Protein AF-A0A5E6NEG4-F1 (afdb_monomer_lite)

Foldseek 3Di:
DPQQDLVNQLVQVLVAVVVQCVLLVHDDDSVQLSVQSVVQSDPPDDPLSSQQSSCLSLQFDGKDKDPDDDDQ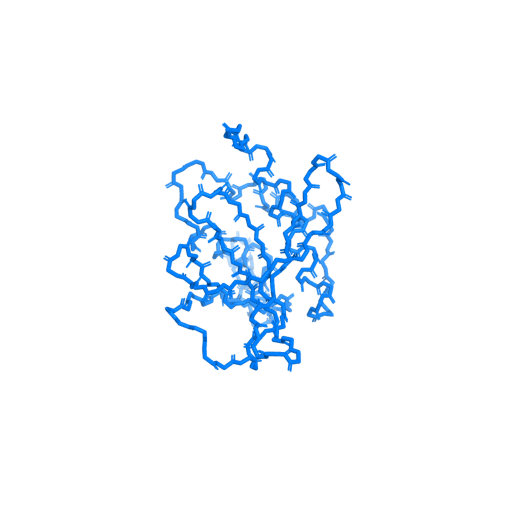VLPFKWKAFQVNRHIWTQHGQDPVRWTWIWGQDPVVRDIDIDTDPDCPRMTIMRGDSHRDPVSVVVVVVVVVVVD

pLDDT: mean 91.32, std 8.71, range [41.97, 98.38]

Structure (mmCIF, N/CA/C/O backbone):
data_AF-A0A5E6NEG4-F1
#
_entry.id   AF-A0A5E6NEG4-F1
#
loop_
_atom_site.group_PDB
_atom_site.id
_atom_site.type_symbol
_atom_site.label_atom_id
_atom_site.label_alt_id
_atom_site.label_comp_id
_atom_site.label_asym_id
_atom_site.label_entity_id
_atom_site.label_seq_id
_atom_site.pdbx_PDB_ins_code
_atom_site.Cartn_x
_atom_site.Cartn_y
_atom_site.Cartn_z
_atom_site.occupancy
_atom_site.B_iso_or_equiv
_atom_site.auth_seq_id
_atom_site.auth_comp_id
_atom_site.auth_asym_id
_atom_site.auth_atom_id
_atom_site.pdbx_PDB_model_num
ATOM 1 N N . MET A 1 1 ? 17.057 16.630 -3.877 1.00 41.97 1 MET A N 1
ATOM 2 C CA . MET A 1 1 ? 15.983 15.827 -3.264 1.00 41.97 1 MET A CA 1
ATOM 3 C C . MET A 1 1 ? 15.348 16.674 -2.184 1.00 41.97 1 MET A C 1
ATOM 5 O O . MET A 1 1 ? 16.057 17.089 -1.275 1.00 41.97 1 MET A O 1
ATOM 9 N N . ILE A 1 2 ? 14.074 17.025 -2.335 1.00 46.25 2 ILE A N 1
ATOM 10 C CA . ILE A 1 2 ? 13.310 17.675 -1.267 1.00 46.25 2 ILE A CA 1
ATOM 11 C C . ILE A 1 2 ? 12.795 16.527 -0.402 1.00 46.25 2 ILE A C 1
ATOM 13 O O . ILE A 1 2 ? 12.154 15.622 -0.928 1.00 46.25 2 ILE A O 1
ATOM 17 N N . ALA A 1 3 ? 13.141 16.504 0.884 1.00 56.38 3 ALA A N 1
ATOM 18 C CA . ALA A 1 3 ? 12.565 15.530 1.802 1.00 56.38 3 ALA A CA 1
ATOM 19 C C . ALA A 1 3 ? 11.043 15.736 1.830 1.00 56.38 3 ALA A C 1
ATOM 21 O O . ALA A 1 3 ? 10.591 16.858 2.060 1.00 56.38 3 ALA A O 1
ATOM 22 N N . ASN A 1 4 ? 10.268 14.680 1.572 1.00 64.50 4 ASN A N 1
ATOM 23 C CA . ASN A 1 4 ? 8.811 14.748 1.668 1.00 64.50 4 ASN A CA 1
ATOM 24 C C . ASN A 1 4 ? 8.424 15.189 3.081 1.00 64.50 4 ASN A C 1
ATOM 26 O O . ASN A 1 4 ? 8.927 14.645 4.068 1.00 64.50 4 ASN A O 1
ATOM 30 N N . THR A 1 5 ? 7.534 16.173 3.193 1.00 79.88 5 THR A N 1
ATOM 31 C CA . THR A 1 5 ? 7.015 16.553 4.506 1.00 79.88 5 THR A CA 1
ATOM 32 C C . THR A 1 5 ? 6.137 15.425 5.052 1.00 79.88 5 THR A C 1
ATOM 34 O O . THR A 1 5 ? 5.580 14.626 4.297 1.00 79.88 5 THR A O 1
ATOM 37 N N . ASN A 1 6 ? 5.954 15.356 6.373 1.00 83.25 6 ASN A N 1
ATOM 38 C CA . ASN A 1 6 ? 5.038 14.376 6.974 1.00 83.25 6 ASN A CA 1
ATOM 39 C C . ASN A 1 6 ? 3.610 14.492 6.390 1.00 83.25 6 ASN A C 1
ATOM 41 O O . ASN A 1 6 ? 2.903 13.499 6.237 1.00 83.25 6 ASN A O 1
ATOM 45 N N . ASN A 1 7 ? 3.202 15.704 6.000 1.00 87.94 7 ASN A N 1
ATOM 46 C CA . ASN A 1 7 ? 1.920 15.936 5.344 1.00 87.94 7 ASN A CA 1
ATOM 47 C C . ASN A 1 7 ? 1.861 15.311 3.937 1.00 87.94 7 ASN A C 1
ATOM 49 O O . ASN A 1 7 ? 0.872 14.663 3.596 1.00 87.94 7 ASN A O 1
ATOM 53 N N . ASP A 1 8 ? 2.938 15.431 3.158 1.00 91.19 8 ASP A N 1
ATOM 54 C CA . ASP A 1 8 ? 3.039 14.819 1.828 1.00 91.19 8 ASP A CA 1
ATOM 55 C C . ASP A 1 8 ? 2.965 13.292 1.915 1.00 91.19 8 ASP A C 1
ATOM 57 O O . ASP A 1 8 ? 2.251 12.657 1.139 1.00 91.19 8 ASP A O 1
ATOM 61 N N . VAL A 1 9 ? 3.635 12.691 2.907 1.00 92.19 9 VAL A N 1
ATOM 62 C CA . VAL A 1 9 ? 3.588 11.238 3.144 1.00 92.19 9 VAL A CA 1
ATOM 63 C C . VAL A 1 9 ? 2.159 10.778 3.428 1.00 92.19 9 VAL A C 1
ATOM 65 O O . VAL A 1 9 ? 1.702 9.807 2.820 1.00 92.19 9 VAL A O 1
ATOM 68 N N . LYS A 1 10 ? 1.429 11.483 4.304 1.00 94.94 10 LYS A N 1
ATOM 69 C CA . LYS A 1 10 ? 0.021 11.174 4.606 1.00 94.94 10 LYS A CA 1
ATOM 70 C C . LYS A 1 10 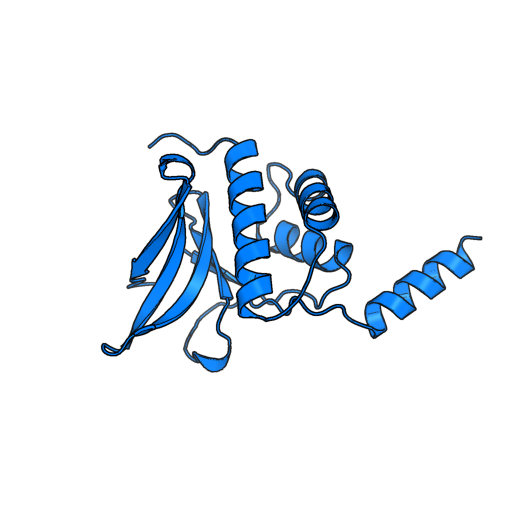? -0.869 11.315 3.370 1.00 94.94 10 LYS A C 1
ATOM 72 O O . LYS A 1 10 ? -1.687 10.435 3.106 1.00 94.94 10 LYS A O 1
ATOM 77 N N . GLN A 1 11 ? -0.686 12.373 2.579 1.00 95.06 11 GLN A N 1
ATOM 78 C CA . GLN A 1 11 ? -1.458 12.591 1.353 1.00 95.06 11 GLN A CA 1
ATOM 79 C C . GLN A 1 11 ? -1.187 11.510 0.296 1.00 95.06 11 GLN A C 1
ATOM 81 O O . GLN A 1 11 ? -2.128 10.988 -0.307 1.00 95.06 11 GLN A O 1
ATOM 86 N N . ILE A 1 12 ? 0.081 11.148 0.080 1.00 96.38 12 ILE A N 1
ATOM 87 C CA . ILE A 1 12 ? 0.466 10.069 -0.838 1.00 96.38 12 ILE A CA 1
ATOM 88 C C . ILE A 1 12 ? -0.127 8.748 -0.353 1.00 96.38 12 ILE A C 1
ATOM 90 O O . ILE A 1 12 ? -0.739 8.036 -1.143 1.00 96.38 12 ILE A O 1
ATOM 94 N N . LEU A 1 13 ? -0.014 8.436 0.941 1.00 96.88 13 LEU A N 1
ATOM 95 C CA . LEU A 1 13 ? -0.570 7.213 1.514 1.00 96.88 13 LEU A CA 1
ATOM 96 C C . LEU A 1 13 ? -2.091 7.135 1.338 1.00 96.88 13 LEU A C 1
ATOM 98 O O . LEU A 1 13 ? -2.603 6.088 0.942 1.00 96.88 13 LEU A O 1
ATOM 102 N N . LEU A 1 14 ? -2.805 8.242 1.564 1.00 96.75 14 LEU A N 1
ATOM 103 C CA . LEU A 1 14 ? -4.247 8.342 1.339 1.00 96.75 14 LEU A CA 1
ATOM 104 C C . LEU A 1 14 ? -4.597 8.018 -0.113 1.00 96.75 14 LEU A C 1
ATOM 106 O O . LEU A 1 14 ? -5.404 7.122 -0.366 1.00 96.75 14 LEU A O 1
ATOM 110 N N . ASN A 1 15 ? -3.947 8.684 -1.069 1.00 96.75 15 ASN A N 1
ATOM 111 C CA . ASN A 1 15 ? -4.175 8.439 -2.492 1.00 96.75 15 ASN A CA 1
ATOM 112 C C . ASN A 1 15 ? 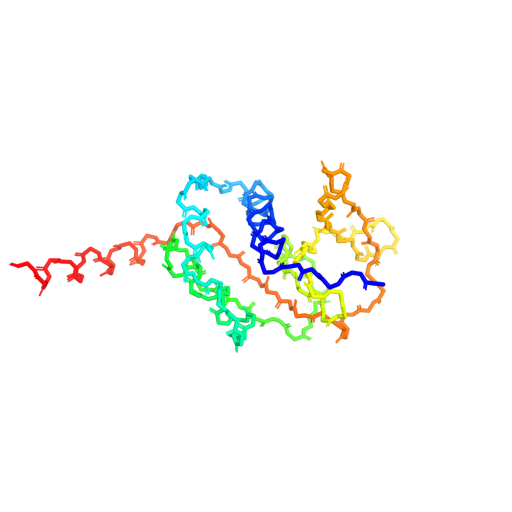-3.845 6.989 -2.879 1.00 96.75 15 ASN A C 1
ATOM 114 O O . ASN A 1 15 ? -4.590 6.369 -3.641 1.00 96.75 15 ASN A O 1
ATOM 118 N N . THR A 1 16 ? -2.785 6.422 -2.307 1.00 97.50 16 THR A N 1
ATOM 119 C CA . THR A 1 16 ? -2.371 5.029 -2.503 1.00 97.50 16 THR A CA 1
ATOM 120 C C . THR A 1 16 ? -3.392 4.034 -1.964 1.00 97.50 16 THR A C 1
ATOM 122 O O . THR A 1 16 ? -3.797 3.138 -2.703 1.00 97.50 16 THR A O 1
ATOM 125 N N . PHE A 1 17 ? -3.907 4.205 -0.745 1.00 97.19 17 PHE A N 1
ATOM 126 C CA . PHE A 1 17 ? -4.969 3.340 -0.217 1.00 97.19 17 PHE A CA 1
ATOM 127 C C . PHE A 1 17 ? -6.268 3.468 -1.019 1.00 97.19 17 PHE A C 1
ATOM 129 O O . PHE A 1 17 ? -6.919 2.459 -1.304 1.00 97.19 17 PHE A O 1
ATOM 136 N N . GLN A 1 18 ? -6.636 4.681 -1.442 1.00 95.62 18 GLN A N 1
ATOM 137 C CA . GLN A 1 18 ? -7.801 4.886 -2.304 1.00 95.62 18 GLN A CA 1
ATOM 138 C C . GLN A 1 18 ? -7.637 4.155 -3.639 1.00 95.62 18 GLN A C 1
ATOM 140 O O . GLN A 1 18 ? -8.525 3.399 -4.041 1.00 95.62 18 GLN A O 1
ATOM 145 N N . ARG A 1 19 ? -6.490 4.318 -4.302 1.00 96.31 19 ARG A N 1
ATOM 146 C CA . ARG A 1 19 ? -6.179 3.650 -5.569 1.00 96.31 19 ARG A CA 1
ATOM 147 C C . ARG A 1 19 ? -6.160 2.130 -5.415 1.00 96.31 19 ARG A C 1
ATOM 149 O O . ARG A 1 19 ? -6.779 1.431 -6.215 1.00 96.31 19 ARG A O 1
ATOM 156 N N . LEU A 1 20 ? -5.545 1.624 -4.349 1.00 96.06 20 LEU A N 1
ATOM 157 C CA . LEU A 1 20 ? -5.511 0.198 -4.042 1.00 96.06 20 LEU A CA 1
ATOM 158 C C . LEU A 1 20 ? -6.921 -0.359 -3.798 1.00 96.06 20 LEU A C 1
ATOM 160 O O . LEU A 1 20 ? -7.266 -1.416 -4.324 1.00 96.06 20 LEU A O 1
ATOM 164 N N . SER A 1 21 ? -7.776 0.374 -3.075 1.00 94.50 21 SER A N 1
ATOM 165 C CA . SER A 1 21 ? -9.167 -0.035 -2.843 1.00 94.50 21 SER A CA 1
ATOM 166 C C . SER A 1 21 ? -9.956 -0.146 -4.150 1.00 94.50 21 SER A C 1
ATOM 168 O O . SER A 1 21 ? -10.661 -1.134 -4.356 1.00 94.50 21 SER A O 1
ATOM 170 N N . GLN A 1 22 ? -9.760 0.795 -5.081 1.00 93.94 22 GLN A N 1
ATOM 171 C CA . GLN A 1 22 ? -10.390 0.777 -6.401 1.00 93.94 22 GLN A CA 1
ATOM 172 C C . GLN A 1 22 ? -9.953 -0.445 -7.215 1.00 93.94 22 GLN A C 1
ATOM 174 O O . GLN A 1 22 ? -10.804 -1.141 -7.771 1.00 93.94 22 GLN A O 1
ATOM 179 N N . MET A 1 23 ? -8.650 -0.748 -7.240 1.00 94.81 23 MET A N 1
ATOM 180 C CA . MET A 1 23 ? -8.118 -1.935 -7.922 1.00 94.81 23 MET A CA 1
ATOM 181 C C . MET A 1 23 ? -8.679 -3.235 -7.329 1.00 94.81 23 MET A C 1
ATOM 183 O O . MET A 1 23 ? -9.044 -4.148 -8.066 1.00 94.81 23 MET A O 1
ATOM 187 N N . GLN A 1 24 ? -8.829 -3.293 -6.003 1.00 93.81 24 GLN A N 1
ATOM 188 C CA . GLN A 1 24 ? -9.422 -4.429 -5.290 1.00 93.81 24 GLN A CA 1
ATOM 189 C C . GLN A 1 24 ? -10.962 -4.415 -5.274 1.00 93.81 24 GLN A C 1
ATOM 191 O O . GLN A 1 24 ? -11.577 -5.251 -4.609 1.00 93.81 24 GLN A O 1
ATOM 196 N N . ARG A 1 25 ? -11.608 -3.464 -5.970 1.00 92.12 25 ARG A N 1
ATOM 197 C CA . ARG A 1 25 ? -13.072 -3.262 -5.992 1.00 92.12 25 ARG A CA 1
ATOM 198 C C . ARG A 1 25 ? -13.698 -3.161 -4.593 1.00 92.12 25 ARG A C 1
ATOM 200 O O . ARG A 1 25 ? -14.845 -3.554 -4.381 1.00 92.12 25 ARG A O 1
ATOM 207 N N . SER A 1 26 ? -12.939 -2.634 -3.642 1.00 89.56 26 SER A N 1
ATOM 208 C CA . SER A 1 26 ? -13.371 -2.357 -2.276 1.00 89.56 26 SER A CA 1
ATOM 209 C C . SER A 1 26 ? -13.735 -0.879 -2.152 1.00 89.56 26 SER A C 1
ATOM 211 O O . SER A 1 26 ? -13.081 -0.022 -2.740 1.00 89.56 26 SER A O 1
ATOM 213 N N . ARG A 1 27 ? -14.809 -0.571 -1.421 1.00 80.12 27 ARG A N 1
ATOM 214 C CA . ARG A 1 27 ? -15.259 0.808 -1.196 1.00 80.12 27 ARG A CA 1
ATOM 215 C C . ARG A 1 27 ? -14.942 1.208 0.237 1.00 80.12 27 ARG A C 1
ATOM 217 O O . ARG A 1 27 ? -15.390 0.529 1.157 1.00 80.12 27 ARG A O 1
ATOM 224 N N . PHE A 1 28 ? -14.228 2.316 0.398 1.00 83.12 28 PHE A N 1
ATOM 225 C CA . PHE A 1 28 ? -14.100 3.014 1.672 1.00 83.12 28 PHE A CA 1
ATOM 226 C C . PHE A 1 28 ? -14.661 4.413 1.554 1.00 83.12 28 PHE A C 1
ATOM 228 O O . PHE A 1 28 ? -14.611 5.024 0.482 1.00 83.12 28 PHE A O 1
ATOM 235 N N . ASP A 1 29 ? -15.144 4.916 2.679 1.00 89.12 29 ASP A N 1
ATOM 236 C CA . ASP A 1 29 ? -15.360 6.336 2.826 1.00 89.12 29 ASP A CA 1
ATOM 237 C C . ASP A 1 29 ? -14.000 7.056 2.870 1.00 89.12 29 ASP A C 1
ATOM 239 O O . ASP A 1 29 ? -13.064 6.638 3.558 1.00 89.12 29 ASP A O 1
ATOM 243 N N . ARG A 1 30 ? -13.861 8.120 2.073 1.00 92.06 30 ARG A N 1
ATOM 244 C CA . ARG A 1 30 ? -12.598 8.861 1.981 1.00 92.06 30 ARG A CA 1
ATOM 245 C C . ARG A 1 30 ? -12.287 9.598 3.284 1.00 92.06 30 ARG A C 1
ATOM 247 O O . ARG A 1 30 ? -11.113 9.697 3.623 1.00 92.06 30 ARG A O 1
ATOM 254 N N . ALA A 1 31 ? -13.297 10.138 3.966 1.00 94.88 31 ALA A N 1
ATOM 255 C CA . ALA A 1 31 ? -13.099 10.866 5.212 1.00 94.88 31 ALA A CA 1
ATOM 256 C C . ALA A 1 31 ? -12.708 9.909 6.348 1.00 94.88 31 ALA A C 1
ATOM 258 O O . ALA A 1 31 ? -11.771 10.219 7.075 1.00 94.88 31 ALA A O 1
ATOM 259 N N . GLU A 1 32 ? -13.322 8.719 6.429 1.00 94.38 32 GLU A N 1
ATOM 260 C CA . GLU A 1 32 ? -12.901 7.640 7.346 1.00 94.38 32 GLU A CA 1
ATOM 261 C C . GLU A 1 32 ? -11.419 7.296 7.133 1.00 94.38 32 GLU A C 1
ATOM 263 O O . GLU A 1 32 ? -10.628 7.330 8.073 1.00 94.38 32 GLU A O 1
ATOM 268 N N . LEU A 1 33 ? -11.016 7.018 5.888 1.00 95.56 33 LEU A N 1
ATOM 269 C CA . LEU A 1 33 ? -9.629 6.671 5.569 1.00 95.56 33 LEU A CA 1
ATOM 270 C C . LEU A 1 33 ? -8.652 7.813 5.877 1.00 95.56 33 LEU A C 1
ATOM 272 O O . LEU A 1 33 ? -7.561 7.562 6.385 1.00 95.56 33 LEU A O 1
ATOM 276 N N . GLN A 1 34 ? -9.028 9.052 5.559 1.00 96.94 34 GLN A N 1
ATOM 277 C CA . GLN A 1 34 ? -8.204 10.220 5.846 1.00 96.94 34 GLN A CA 1
ATOM 278 C C . GLN A 1 34 ? -7.982 10.378 7.354 1.00 96.94 34 GLN A C 1
ATOM 280 O O . GLN A 1 34 ? -6.833 10.500 7.768 1.00 96.94 34 GLN A O 1
ATOM 285 N N . GLN A 1 35 ? -9.044 10.291 8.160 1.00 96.69 35 GLN A N 1
ATOM 286 C CA . GLN A 1 35 ? -8.953 10.381 9.618 1.00 96.69 35 GLN A CA 1
ATOM 287 C C . GLN A 1 35 ? -8.038 9.289 10.188 1.00 96.69 35 GLN A C 1
ATOM 289 O O . GLN A 1 35 ? -7.121 9.579 10.949 1.00 96.69 35 GLN A O 1
ATOM 294 N N . VAL A 1 36 ? -8.216 8.039 9.748 1.00 96.88 36 VAL A N 1
ATOM 295 C CA . VAL A 1 36 ? -7.374 6.914 10.185 1.00 96.88 36 VAL A CA 1
ATOM 296 C C . VAL A 1 36 ? -5.896 7.142 9.844 1.00 96.88 36 VAL A C 1
ATOM 298 O O . VAL A 1 36 ? -5.019 6.873 10.659 1.00 96.88 36 VAL A O 1
ATOM 301 N N . ILE A 1 37 ? -5.590 7.648 8.648 1.00 96.88 37 ILE A N 1
ATOM 302 C CA . ILE A 1 37 ? -4.209 7.962 8.248 1.00 96.88 37 ILE A CA 1
ATOM 303 C C . ILE A 1 37 ? -3.643 9.113 9.085 1.00 96.88 37 ILE A C 1
ATOM 305 O O . ILE A 1 37 ? -2.475 9.075 9.478 1.00 96.88 37 ILE A O 1
ATOM 309 N N . GLU A 1 38 ? -4.448 10.134 9.369 1.00 96.06 38 GLU A N 1
ATOM 310 C CA . GLU A 1 38 ? -4.045 11.252 10.216 1.00 96.06 38 GLU A CA 1
ATOM 311 C C . GLU A 1 38 ? -3.680 10.786 11.632 1.00 96.06 38 GLU A C 1
ATOM 313 O O . GLU A 1 38 ? -2.627 11.203 12.132 1.00 96.06 38 GLU A O 1
ATOM 318 N N . ASP A 1 39 ? -4.471 9.874 12.201 1.00 95.19 39 ASP A N 1
ATOM 319 C CA . ASP A 1 39 ? -4.316 9.345 13.558 1.00 95.19 39 ASP A CA 1
ATOM 320 C C . ASP A 1 39 ? -3.166 8.335 13.697 1.00 95.19 39 ASP A C 1
ATOM 322 O O . ASP A 1 39 ? -2.454 8.343 14.707 1.00 95.19 39 ASP A O 1
ATOM 326 N N . GLU A 1 40 ? -2.951 7.478 12.694 1.00 94.75 40 GLU A N 1
ATOM 327 C CA . GLU A 1 40 ? -2.013 6.350 12.790 1.00 94.75 40 GLU A CA 1
ATOM 328 C C . GLU A 1 40 ? -0.614 6.639 12.234 1.00 94.75 40 GLU A C 1
ATOM 330 O O . GLU A 1 40 ? 0.362 6.009 12.651 1.00 94.75 40 GLU A O 1
ATOM 335 N N . VAL A 1 41 ? -0.465 7.607 11.324 1.00 93.19 41 VAL A N 1
ATOM 336 C CA . VAL A 1 41 ? 0.851 7.963 10.772 1.00 93.19 41 VAL A CA 1
ATOM 337 C C . VAL A 1 41 ? 1.554 8.949 11.702 1.00 93.19 41 VAL A C 1
ATOM 339 O O . VAL A 1 41 ? 1.275 10.155 11.710 1.00 93.19 41 VAL A O 1
ATOM 342 N N . LYS A 1 42 ? 2.493 8.412 12.485 1.00 89.38 42 LYS A N 1
ATOM 343 C CA . LYS A 1 42 ? 3.327 9.143 13.447 1.00 89.38 42 LYS A CA 1
ATOM 344 C C . LYS A 1 42 ? 4.803 8.953 13.118 1.00 89.38 42 LYS A C 1
ATOM 346 O O . LYS A 1 42 ? 5.214 7.894 12.647 1.00 89.38 42 LYS A O 1
ATOM 351 N N . GLU A 1 43 ? 5.594 9.983 13.389 1.00 86.06 43 GLU A N 1
ATOM 352 C CA . GLU A 1 43 ? 7.039 9.947 13.182 1.00 86.06 43 GLU A CA 1
ATOM 353 C C . GLU A 1 43 ? 7.690 8.848 14.039 1.00 86.06 43 GLU A C 1
ATOM 355 O O . GLU A 1 43 ? 7.303 8.626 15.187 1.00 86.06 43 GLU A O 1
ATOM 360 N N . GLY A 1 44 ? 8.656 8.129 13.462 1.00 86.69 44 GLY A N 1
ATOM 361 C CA . GLY A 1 44 ? 9.389 7.057 14.140 1.00 86.69 44 GLY A CA 1
ATOM 362 C C . GLY A 1 44 ? 8.672 5.703 14.216 1.00 86.69 44 GLY A C 1
ATOM 363 O O . GLY A 1 44 ? 9.281 4.734 14.670 1.00 86.69 44 GLY A O 1
ATOM 364 N N . LEU A 1 45 ? 7.419 5.588 13.760 1.00 91.00 45 LEU A N 1
ATOM 365 C CA . LEU A 1 45 ? 6.765 4.285 13.626 1.00 91.00 45 LEU A CA 1
ATOM 366 C C . LEU A 1 45 ? 7.295 3.519 12.411 1.00 91.00 45 LEU A C 1
ATOM 368 O O . LEU A 1 45 ? 7.477 4.080 11.333 1.00 91.00 45 LEU A O 1
ATOM 372 N N . ALA A 1 46 ? 7.483 2.210 12.580 1.00 95.12 46 ALA A N 1
ATOM 373 C CA . ALA A 1 46 ? 7.791 1.315 11.472 1.00 95.12 46 ALA A CA 1
ATOM 374 C C . ALA A 1 46 ? 6.624 1.258 10.472 1.00 95.12 46 ALA A C 1
ATOM 376 O O . ALA A 1 46 ? 5.454 1.239 10.871 1.00 95.12 46 ALA A O 1
ATOM 377 N N . ASN A 1 47 ? 6.942 1.151 9.182 1.00 96.25 47 ASN A N 1
ATOM 378 C CA . ASN A 1 47 ? 5.961 1.112 8.097 1.00 96.25 47 ASN A CA 1
ATOM 379 C C . ASN A 1 47 ? 4.950 -0.029 8.260 1.00 96.25 47 ASN A C 1
ATOM 381 O O . ASN A 1 47 ? 3.746 0.197 8.134 1.00 96.25 47 ASN A O 1
ATOM 385 N N . PHE A 1 48 ? 5.404 -1.229 8.639 1.00 96.94 48 PHE A N 1
ATOM 386 C CA . PHE A 1 48 ? 4.495 -2.340 8.934 1.00 96.94 48 PHE A CA 1
ATOM 387 C C . PHE A 1 48 ? 3.498 -2.007 10.057 1.00 96.94 48 PHE A C 1
ATOM 389 O O . PHE A 1 48 ? 2.315 -2.326 9.938 1.00 96.94 48 PHE A O 1
ATOM 396 N N . SER A 1 49 ? 3.942 -1.328 11.122 1.00 97.06 49 SER A N 1
ATOM 397 C CA . SER A 1 49 ? 3.068 -0.906 12.226 1.00 97.06 49 SER A CA 1
ATOM 398 C C . SER A 1 49 ? 2.028 0.111 11.763 1.00 97.06 49 SER A C 1
ATOM 400 O O . SER A 1 49 ? 0.854 -0.040 12.092 1.00 97.06 49 SER A O 1
ATOM 402 N N . ILE A 1 50 ? 2.428 1.093 10.947 1.00 96.81 50 ILE A N 1
ATOM 403 C CA . ILE A 1 50 ? 1.508 2.070 10.342 1.00 96.81 50 ILE A CA 1
ATOM 404 C C . ILE A 1 50 ? 0.420 1.341 9.544 1.00 96.81 50 ILE A C 1
ATOM 406 O O . ILE A 1 50 ? -0.774 1.533 9.775 1.00 96.81 50 ILE A O 1
ATOM 410 N N . VAL A 1 51 ? 0.821 0.446 8.640 1.00 97.62 51 VAL A N 1
ATOM 411 C CA . VAL A 1 51 ? -0.109 -0.303 7.784 1.00 97.62 51 VAL A CA 1
ATOM 412 C C . VAL A 1 51 ? -1.015 -1.220 8.612 1.00 97.62 51 VAL A C 1
ATOM 414 O O . VAL A 1 51 ? -2.213 -1.322 8.332 1.00 97.62 51 VAL A O 1
ATOM 417 N N . GLN A 1 52 ? -0.478 -1.876 9.646 1.00 97.25 52 GLN A N 1
ATOM 418 C CA . GLN A 1 52 ? -1.252 -2.738 10.537 1.00 97.25 52 GLN A CA 1
ATOM 419 C C . GLN A 1 52 ? -2.317 -1.949 11.300 1.00 97.25 52 GLN A C 1
ATOM 421 O O . GLN A 1 52 ? -3.468 -2.392 11.341 1.00 97.25 52 GLN A O 1
ATOM 426 N N . ASN A 1 53 ? -1.960 -0.793 11.855 1.00 96.94 53 ASN A N 1
ATOM 427 C CA . ASN A 1 53 ? -2.888 0.050 12.594 1.00 96.94 53 ASN A CA 1
ATOM 428 C C . ASN A 1 53 ? -4.002 0.590 11.692 1.00 96.94 53 ASN A C 1
ATOM 430 O O . ASN A 1 53 ? -5.175 0.477 12.043 1.00 96.94 53 ASN A O 1
ATOM 434 N N . ILE A 1 54 ? -3.656 1.071 10.491 1.00 96.81 54 ILE A N 1
ATOM 435 C CA . ILE A 1 54 ? -4.643 1.518 9.498 1.00 96.81 54 ILE A CA 1
ATOM 436 C C . ILE A 1 54 ? -5.620 0.381 9.169 1.00 96.81 54 ILE A C 1
ATOM 438 O O . ILE A 1 54 ? -6.835 0.574 9.191 1.00 96.81 54 ILE A O 1
ATOM 442 N N . CYS A 1 55 ? -5.121 -0.832 8.905 1.00 95.62 55 CYS A N 1
ATOM 443 C CA . CYS A 1 55 ? -5.986 -1.975 8.601 1.00 95.62 55 CYS A CA 1
ATOM 444 C C . CYS A 1 55 ? -6.898 -2.351 9.777 1.00 95.62 55 CYS A C 1
ATOM 446 O O . CYS A 1 55 ? -8.057 -2.717 9.571 1.00 95.62 55 CYS A O 1
ATOM 448 N N . GLN A 1 56 ? -6.386 -2.254 11.005 1.00 94.56 56 GLN A N 1
ATOM 449 C CA . GLN A 1 56 ? -7.161 -2.508 12.211 1.00 94.56 56 GLN A CA 1
ATOM 450 C C . GLN A 1 56 ? -8.277 -1.475 12.389 1.00 94.56 56 GLN A C 1
ATOM 452 O O . GLN A 1 56 ? -9.422 -1.879 12.582 1.00 94.56 56 GLN A O 1
ATOM 457 N N . ALA A 1 57 ? -7.966 -0.183 12.274 1.00 93.94 57 ALA A N 1
ATOM 458 C CA . ALA A 1 57 ? -8.936 0.903 12.393 1.00 93.94 57 ALA A CA 1
ATOM 459 C C . ALA A 1 57 ? -10.013 0.836 11.298 1.00 93.94 57 ALA A C 1
ATOM 461 O O . ALA A 1 57 ? -11.196 1.029 11.564 1.00 93.94 57 ALA A O 1
ATOM 462 N N . LEU A 1 58 ? -9.631 0.444 10.079 1.00 92.81 58 LEU A N 1
ATOM 463 C CA . LEU A 1 58 ? -10.567 0.219 8.976 1.00 92.81 58 LEU A CA 1
ATOM 464 C C . LEU A 1 58 ? -11.335 -1.105 9.077 1.00 92.81 58 LEU A C 1
ATOM 466 O O . LEU A 1 58 ? -12.163 -1.374 8.206 1.00 92.81 58 LEU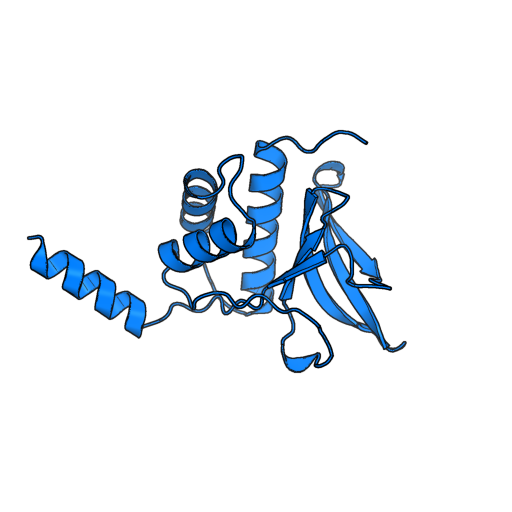 A O 1
ATOM 470 N N . LEU A 1 59 ? -11.102 -1.939 10.095 1.00 92.94 59 LEU A N 1
ATOM 471 C CA . LEU A 1 59 ? -11.740 -3.252 10.262 1.00 92.94 59 LEU A CA 1
ATOM 472 C C . LEU A 1 59 ? -11.571 -4.160 9.032 1.00 92.94 59 LEU A C 1
ATOM 474 O O . LEU A 1 59 ? -12.501 -4.861 8.611 1.00 92.94 59 LEU A O 1
ATOM 478 N N . VAL A 1 60 ? -10.388 -4.124 8.422 1.00 93.25 60 VAL A N 1
ATOM 479 C CA . VAL A 1 60 ? -10.015 -4.991 7.301 1.00 93.25 60 VAL A CA 1
ATOM 480 C C . VAL A 1 60 ? -8.962 -6.006 7.720 1.00 93.25 60 VAL A C 1
ATOM 482 O O . VAL A 1 60 ? -8.409 -5.965 8.816 1.00 93.25 60 VAL A O 1
ATOM 485 N N . HIS A 1 61 ? -8.702 -6.966 6.837 1.00 92.88 61 HIS A N 1
ATOM 486 C CA . HIS A 1 61 ? -7.768 -8.046 7.123 1.00 92.88 61 HIS A CA 1
ATOM 487 C C . HIS A 1 61 ? -6.379 -7.502 7.465 1.00 92.88 61 HIS A C 1
ATOM 489 O O . HIS A 1 61 ? -5.889 -6.576 6.820 1.00 92.88 61 HIS A O 1
ATOM 495 N N . LYS A 1 62 ? -5.731 -8.142 8.445 1.00 93.88 62 LYS A N 1
ATOM 496 C CA . LYS A 1 62 ? -4.361 -7.818 8.843 1.00 93.88 62 LYS A CA 1
ATOM 497 C C . LYS A 1 62 ? -3.420 -7.872 7.623 1.00 93.88 62 LYS A C 1
ATOM 499 O O . LYS A 1 62 ? -3.501 -8.847 6.863 1.00 93.88 62 LYS A O 1
ATOM 504 N N . PRO A 1 63 ? -2.525 -6.882 7.450 1.00 96.31 63 PRO A N 1
ATOM 505 C CA . PRO A 1 63 ? -1.518 -6.928 6.400 1.00 96.31 63 PRO A CA 1
ATOM 506 C C . PRO A 1 63 ? -0.560 -8.101 6.595 1.00 96.31 63 PRO A C 1
ATOM 508 O O . PRO A 1 63 ? -0.341 -8.579 7.712 1.00 96.31 63 PRO A O 1
ATOM 511 N N . LYS A 1 64 ? 0.063 -8.524 5.498 1.00 96.19 64 LYS A N 1
ATOM 512 C CA . LYS A 1 64 ? 1.239 -9.394 5.530 1.00 96.19 64 LYS A CA 1
ATOM 513 C C . LYS A 1 64 ? 2.407 -8.666 4.894 1.00 96.19 64 LYS A C 1
ATOM 515 O O . LYS A 1 64 ? 2.264 -8.175 3.780 1.00 96.19 64 LYS A O 1
ATOM 520 N N . GLU A 1 65 ? 3.533 -8.630 5.584 1.00 96.25 65 GLU A N 1
ATOM 521 C CA . GLU A 1 65 ? 4.804 -8.222 4.995 1.00 96.25 65 GLU A CA 1
ATOM 522 C C . GLU A 1 65 ? 5.370 -9.383 4.172 1.00 96.25 65 GLU A C 1
ATOM 524 O O . GLU A 1 65 ? 5.338 -10.540 4.609 1.00 96.25 65 GLU A O 1
ATOM 529 N N . LEU A 1 66 ? 5.828 -9.086 2.961 1.00 94.81 66 LEU A N 1
ATOM 530 C CA . LEU A 1 66 ? 6.398 -10.054 2.035 1.00 94.81 66 LEU A CA 1
ATOM 531 C C . LEU A 1 66 ? 7.900 -9.809 1.922 1.00 94.81 66 LEU A C 1
ATOM 533 O O . LEU A 1 66 ? 8.330 -8.691 1.663 1.00 94.81 66 LEU A O 1
ATOM 537 N N . LYS A 1 67 ? 8.696 -10.871 2.086 1.00 89.81 67 LYS A N 1
ATOM 538 C CA . LYS A 1 67 ? 10.158 -10.809 1.910 1.00 89.81 67 LYS A CA 1
ATOM 539 C C . LYS A 1 67 ? 10.588 -10.879 0.445 1.00 89.81 67 LYS A C 1
ATOM 541 O O . LYS A 1 67 ? 11.700 -10.491 0.121 1.00 89.81 67 LYS A O 1
ATOM 546 N N . PHE A 1 68 ? 9.739 -11.446 -0.406 1.00 86.25 68 PHE A N 1
ATOM 547 C CA . PHE A 1 68 ? 9.971 -11.628 -1.833 1.00 86.25 68 PHE A CA 1
ATOM 548 C C . PHE A 1 68 ? 8.630 -11.614 -2.572 1.00 86.25 68 PHE A C 1
ATOM 550 O O . PHE A 1 68 ? 7.591 -11.928 -1.984 1.00 86.25 68 PHE A O 1
ATOM 557 N N . VAL A 1 69 ? 8.668 -11.245 -3.853 1.00 87.25 69 VAL A N 1
ATOM 558 C CA . VAL A 1 69 ? 7.523 -11.298 -4.767 1.00 87.25 69 VAL A CA 1
ATOM 559 C C . VAL A 1 69 ? 7.941 -12.096 -5.995 1.00 87.25 69 VAL A C 1
ATOM 561 O O . VAL A 1 69 ? 8.691 -11.615 -6.837 1.00 87.25 69 VAL A O 1
ATOM 564 N N . ASP A 1 70 ? 7.471 -13.332 -6.066 1.00 84.56 70 ASP A N 1
ATOM 565 C CA . ASP A 1 70 ? 7.702 -14.271 -7.166 1.00 84.56 70 ASP A CA 1
ATOM 566 C C . ASP A 1 70 ? 6.390 -14.704 -7.839 1.00 84.56 70 ASP A C 1
ATOM 568 O O . ASP A 1 70 ? 6.377 -15.022 -9.026 1.00 84.56 70 ASP A O 1
ATOM 572 N N . ASP A 1 71 ? 5.275 -14.654 -7.106 1.00 84.44 71 ASP A N 1
ATOM 573 C CA . ASP A 1 71 ? 3.941 -14.965 -7.608 1.00 84.44 71 ASP A CA 1
ATOM 574 C C . ASP A 1 71 ? 3.096 -13.690 -7.855 1.00 84.44 71 ASP A C 1
ATOM 576 O O . ASP A 1 71 ? 2.677 -13.012 -6.907 1.00 84.44 71 ASP A O 1
ATOM 580 N N . PRO A 1 72 ? 2.773 -13.354 -9.119 1.00 87.19 72 PRO A N 1
ATOM 581 C CA . PRO A 1 72 ? 1.922 -12.213 -9.452 1.00 87.19 72 PRO A CA 1
ATOM 582 C C . PRO A 1 72 ? 0.450 -12.379 -9.033 1.00 87.19 72 PRO A C 1
ATOM 584 O O . PRO A 1 72 ? -0.313 -11.416 -9.129 1.00 87.19 72 PRO A O 1
ATOM 587 N N . SER A 1 73 ? 0.022 -13.547 -8.538 1.00 87.88 73 SER A N 1
ATOM 588 C CA . SER A 1 73 ? -1.346 -13.760 -8.038 1.00 87.88 73 SER A CA 1
ATOM 589 C C . SER A 1 73 ? -1.698 -12.893 -6.818 1.00 87.88 73 SER A C 1
ATOM 591 O O . SER A 1 73 ? -2.877 -12.669 -6.532 1.00 87.88 73 SER A O 1
ATOM 593 N N . PHE A 1 74 ? -0.687 -12.367 -6.118 1.00 87.56 74 PHE A N 1
ATOM 594 C CA . PHE A 1 74 ? -0.860 -11.493 -4.957 1.00 87.56 74 PHE A CA 1
ATOM 595 C C . PHE A 1 74 ? -1.109 -10.020 -5.306 1.00 87.56 74 PHE A C 1
ATOM 597 O O . PHE A 1 74 ? -1.410 -9.228 -4.411 1.00 87.56 74 PHE A O 1
ATOM 604 N N . LEU A 1 75 ? -0.993 -9.635 -6.578 1.00 93.94 75 LEU A N 1
ATOM 605 C CA . LEU A 1 75 ? -1.187 -8.253 -7.006 1.00 93.94 75 LEU A CA 1
ATOM 606 C C . LEU A 1 75 ? -2.662 -7.810 -6.890 1.00 93.94 75 LEU A C 1
ATOM 608 O O . LEU A 1 75 ? -3.574 -8.615 -7.098 1.00 93.94 75 LEU A O 1
ATOM 612 N N . PRO A 1 76 ? -2.929 -6.516 -6.625 1.00 96.88 76 PRO A N 1
ATOM 613 C CA . PRO A 1 76 ? -1.963 -5.445 -6.360 1.00 96.88 76 PRO A CA 1
ATOM 614 C C . PRO A 1 76 ? -1.439 -5.449 -4.912 1.00 96.88 76 PRO A C 1
ATOM 616 O O . PRO A 1 76 ? -2.188 -5.720 -3.969 1.00 96.88 76 PRO A O 1
ATOM 619 N N . LEU A 1 77 ? -0.170 -5.068 -4.738 1.00 97.50 77 LEU A N 1
ATOM 620 C CA . LEU A 1 77 ? 0.517 -4.973 -3.442 1.00 97.50 77 LEU A CA 1
ATOM 621 C C . LEU A 1 77 ? 0.830 -3.514 -3.091 1.00 97.50 77 LEU A C 1
ATOM 623 O O . LEU A 1 77 ? 1.117 -2.707 -3.972 1.00 97.50 77 LEU A O 1
ATOM 627 N N . LEU A 1 78 ? 0.803 -3.180 -1.801 1.00 98.25 78 LEU A N 1
ATOM 628 C CA . LEU A 1 78 ? 1.315 -1.902 -1.304 1.00 98.25 78 LEU A CA 1
ATOM 629 C C . LEU A 1 78 ? 2.836 -2.004 -1.184 1.00 98.25 78 LEU A C 1
ATOM 631 O O . LEU A 1 78 ? 3.340 -3.002 -0.674 1.00 98.25 78 LEU A O 1
ATOM 635 N N . ILE A 1 79 ? 3.553 -0.975 -1.619 1.00 97.81 79 ILE A N 1
ATOM 636 C CA . ILE A 1 79 ? 5.012 -0.909 -1.506 1.00 97.81 79 ILE A CA 1
ATOM 637 C C . ILE A 1 79 ? 5.448 0.416 -0.889 1.00 97.81 79 ILE A C 1
ATOM 639 O O . ILE A 1 79 ? 4.789 1.444 -1.068 1.00 97.81 79 ILE A O 1
ATOM 643 N N . PHE A 1 80 ? 6.564 0.387 -0.170 1.00 97.44 80 PHE A N 1
ATOM 644 C CA . PHE A 1 80 ? 7.236 1.569 0.352 1.00 97.44 80 PHE A CA 1
ATOM 645 C C . PHE A 1 80 ? 8.670 1.612 -0.161 1.00 97.44 80 PHE A C 1
ATOM 647 O O . PHE A 1 80 ? 9.405 0.645 0.003 1.00 97.44 80 PHE A O 1
ATOM 654 N N . ASP A 1 81 ? 9.054 2.726 -0.774 1.00 95.62 81 ASP A N 1
ATOM 655 C CA . ASP A 1 81 ? 10.409 2.992 -1.259 1.00 95.62 81 ASP A CA 1
ATOM 656 C C . ASP A 1 81 ? 11.269 3.538 -0.110 1.00 95.62 81 ASP A C 1
ATOM 658 O O . ASP A 1 81 ? 11.004 4.625 0.417 1.00 95.62 81 ASP A O 1
ATOM 662 N N . ASN A 1 82 ? 12.299 2.791 0.296 1.00 93.81 82 ASN A N 1
ATOM 663 C CA . ASN A 1 82 ? 13.175 3.184 1.395 1.00 93.81 82 ASN A CA 1
ATOM 664 C C . ASN A 1 82 ? 14.144 4.314 1.052 1.00 93.81 82 ASN A C 1
ATOM 666 O O . ASN A 1 82 ? 14.647 4.942 1.990 1.00 93.81 82 ASN A O 1
ATOM 670 N N . ILE A 1 83 ? 14.392 4.585 -0.228 1.00 91.94 83 ILE A N 1
ATOM 671 C CA . ILE A 1 83 ? 15.274 5.659 -0.685 1.00 91.94 83 ILE A CA 1
ATOM 672 C C . ILE A 1 83 ? 14.486 6.968 -0.723 1.00 91.94 83 ILE A C 1
ATOM 674 O O . ILE A 1 83 ? 14.837 7.928 -0.039 1.00 91.94 83 ILE A O 1
ATOM 678 N N . GLU A 1 84 ? 13.377 6.988 -1.461 1.00 90.25 84 GLU A N 1
ATOM 679 C CA . GLU A 1 84 ? 12.560 8.193 -1.669 1.00 90.25 84 GLU A CA 1
ATOM 680 C C . GLU A 1 84 ? 11.534 8.432 -0.544 1.00 90.25 84 GLU A C 1
ATOM 682 O O . GLU A 1 84 ? 10.840 9.452 -0.531 1.00 90.25 84 GLU A O 1
ATOM 687 N N . LYS A 1 85 ? 11.414 7.490 0.404 1.00 91.12 85 LYS A N 1
ATOM 688 C CA . LYS A 1 85 ? 10.491 7.535 1.553 1.00 91.12 85 LYS A CA 1
ATOM 689 C C . LYS A 1 85 ? 9.048 7.832 1.138 1.00 91.12 85 LYS A C 1
ATOM 691 O O . LYS A 1 85 ? 8.409 8.754 1.649 1.00 91.12 85 LYS A O 1
ATOM 696 N N . LYS A 1 86 ? 8.529 7.051 0.189 1.00 92.62 86 LYS A N 1
ATOM 697 C CA . LYS A 1 86 ? 7.186 7.233 -0.386 1.00 92.62 86 LYS A CA 1
ATOM 698 C C . LYS A 1 86 ? 6.449 5.909 -0.555 1.00 92.62 86 LYS A C 1
ATOM 700 O O . LYS A 1 86 ? 7.057 4.856 -0.724 1.00 92.62 86 LYS A O 1
ATOM 705 N N . TRP A 1 87 ? 5.122 5.992 -0.560 1.00 97.44 87 TRP A N 1
ATOM 706 C CA . TRP A 1 87 ? 4.232 4.855 -0.787 1.00 97.44 87 TRP A CA 1
ATOM 707 C C . TRP A 1 87 ? 3.843 4.731 -2.260 1.00 97.44 87 TRP A C 1
ATOM 709 O O . TRP A 1 87 ? 3.618 5.736 -2.937 1.00 97.44 87 TRP A O 1
ATOM 719 N N . GLY A 1 88 ? 3.693 3.497 -2.728 1.00 98.12 88 GLY A N 1
ATOM 720 C CA . GLY A 1 88 ? 3.263 3.170 -4.083 1.00 98.12 88 GLY A CA 1
ATOM 721 C C . GLY A 1 88 ? 2.513 1.845 -4.146 1.00 98.12 88 GLY A C 1
ATOM 722 O O . GLY A 1 88 ? 2.234 1.213 -3.125 1.00 98.12 88 GLY A O 1
ATOM 723 N N . ILE A 1 89 ? 2.180 1.420 -5.361 1.00 98.38 89 ILE A N 1
ATOM 724 C CA . ILE A 1 89 ? 1.477 0.160 -5.617 1.00 98.38 89 ILE A CA 1
ATOM 725 C C . ILE A 1 89 ? 2.285 -0.662 -6.605 1.00 98.38 89 ILE A C 1
ATOM 727 O O . ILE A 1 89 ? 2.527 -0.201 -7.714 1.00 98.38 89 ILE A O 1
ATOM 731 N N . LEU A 1 90 ? 2.628 -1.899 -6.261 1.00 97.81 90 LEU A N 1
ATOM 732 C CA . LEU A 1 90 ? 3.045 -2.878 -7.258 1.00 97.81 90 LEU A CA 1
ATOM 733 C C . LEU A 1 90 ? 1.785 -3.451 -7.917 1.00 97.81 90 LEU A C 1
ATOM 735 O O . LEU A 1 90 ? 0.930 -4.033 -7.245 1.00 97.81 90 LEU A O 1
ATOM 739 N N . LYS A 1 91 ? 1.635 -3.230 -9.224 1.00 96.38 91 LYS A N 1
ATOM 740 C CA . LYS A 1 91 ? 0.348 -3.346 -9.925 1.00 96.38 91 LYS A CA 1
ATOM 741 C C . LYS A 1 91 ? 0.248 -4.583 -10.807 1.00 96.38 91 LYS A C 1
ATOM 743 O O . LYS A 1 91 ? -0.769 -5.267 -10.768 1.00 96.38 91 LYS A O 1
ATOM 748 N N . THR A 1 92 ? 1.243 -4.819 -11.656 1.00 95.44 92 THR A N 1
ATOM 749 C CA . THR A 1 92 ? 1.195 -5.870 -12.686 1.00 95.44 92 THR A CA 1
ATOM 750 C C . THR A 1 92 ? 2.599 -6.290 -13.101 1.00 95.44 92 THR A C 1
ATOM 752 O O . THR A 1 92 ? 3.573 -5.603 -12.805 1.00 95.44 92 THR A O 1
ATOM 755 N N . ILE A 1 93 ? 2.680 -7.382 -13.853 1.00 95.31 93 ILE A N 1
ATOM 756 C CA . ILE A 1 93 ? 3.802 -7.679 -14.740 1.00 95.31 93 ILE A CA 1
ATOM 757 C C . ILE A 1 93 ? 3.392 -7.273 -16.164 1.00 95.31 93 ILE A C 1
ATOM 759 O O . ILE A 1 93 ? 2.232 -7.457 -16.545 1.00 95.31 93 ILE A O 1
ATOM 763 N N . ASN A 1 94 ? 4.293 -6.659 -16.933 1.00 93.81 94 ASN A N 1
ATOM 764 C CA . ASN A 1 94 ? 4.036 -6.305 -18.333 1.00 93.81 94 ASN A CA 1
ATOM 765 C C . ASN A 1 94 ? 4.347 -7.470 -19.300 1.00 93.81 94 ASN A C 1
ATOM 767 O O . ASN A 1 94 ? 4.798 -8.541 -18.905 1.00 93.81 94 ASN A O 1
ATOM 771 N N . SER A 1 95 ? 4.145 -7.256 -20.602 1.00 94.38 95 SER A N 1
ATOM 772 C CA . SER A 1 95 ? 4.413 -8.258 -21.650 1.00 94.38 95 SER A CA 1
ATOM 773 C C . SER A 1 95 ? 5.891 -8.635 -21.827 1.00 94.38 95 SER A C 1
ATOM 775 O O . SER A 1 95 ? 6.188 -9.566 -22.569 1.00 94.38 95 SER A O 1
ATOM 777 N N . LYS A 1 96 ? 6.810 -7.921 -21.170 1.00 94.94 96 LYS A N 1
ATOM 778 C CA . LYS A 1 96 ? 8.252 -8.195 -21.138 1.00 94.94 96 LYS A CA 1
ATOM 779 C C . LYS A 1 96 ? 8.698 -8.822 -19.813 1.00 94.94 96 LYS A C 1
ATOM 781 O O . LYS A 1 96 ? 9.881 -8.774 -19.502 1.00 94.94 96 LYS A O 1
ATOM 786 N N . GLU A 1 97 ? 7.758 -9.340 -19.023 1.00 92.81 97 GLU A N 1
ATOM 787 C CA . GLU A 1 97 ? 8.017 -9.932 -17.704 1.00 92.81 97 GLU A CA 1
ATOM 788 C C . GLU A 1 97 ? 8.609 -8.949 -16.678 1.00 92.81 97 GLU A C 1
ATOM 790 O O . GLU A 1 97 ? 9.246 -9.344 -15.707 1.00 92.81 97 GLU A O 1
ATOM 795 N N . GLN A 1 98 ? 8.366 -7.647 -16.859 1.00 94.56 98 GLN A N 1
ATOM 796 C CA . GLN A 1 98 ? 8.846 -6.618 -15.940 1.00 94.56 98 GLN A CA 1
ATOM 797 C C . GLN A 1 98 ? 7.760 -6.212 -14.950 1.00 94.56 98 GLN A C 1
ATOM 799 O O . GLN A 1 98 ? 6.606 -5.984 -15.330 1.00 94.56 98 GLN A O 1
ATOM 804 N N . TRP A 1 99 ? 8.154 -6.052 -13.691 1.00 95.94 99 TRP A N 1
ATOM 805 C CA . TRP A 1 99 ? 7.297 -5.562 -12.622 1.00 95.94 99 TRP A CA 1
ATOM 806 C C . TRP A 1 99 ? 6.983 -4.079 -12.808 1.00 95.94 99 TRP A C 1
ATOM 808 O O . TRP A 1 99 ? 7.882 -3.252 -12.936 1.00 95.94 99 TRP A O 1
ATOM 818 N N . ILE A 1 100 ? 5.696 -3.739 -12.810 1.00 97.12 100 ILE A N 1
ATOM 819 C CA . ILE A 1 100 ? 5.206 -2.370 -12.969 1.00 97.12 100 ILE A CA 1
ATOM 820 C C . ILE A 1 100 ? 4.589 -1.893 -11.665 1.00 97.12 100 ILE A C 1
ATOM 822 O O . ILE A 1 100 ? 3.690 -2.530 -11.104 1.00 97.12 100 ILE A O 1
ATOM 826 N N . SER A 1 101 ? 5.038 -0.723 -11.231 1.00 97.56 101 SER A N 1
ATOM 827 C CA . SER A 1 101 ? 4.535 -0.007 -10.068 1.00 97.56 101 SER A CA 1
ATOM 828 C C . SER A 1 101 ? 3.872 1.314 -10.455 1.00 97.56 101 SER A C 1
ATOM 830 O O . SER A 1 101 ? 4.206 1.905 -11.478 1.00 97.56 101 SER A O 1
ATOM 832 N N . GLU A 1 102 ? 2.924 1.771 -9.640 1.00 97.81 102 GLU A N 1
ATOM 833 C CA . GLU A 1 102 ? 2.266 3.074 -9.736 1.00 97.81 102 GLU A CA 1
ATOM 834 C C . GLU A 1 102 ? 2.626 3.934 -8.513 1.00 97.81 102 GLU A C 1
ATOM 836 O O . GLU A 1 102 ? 2.481 3.496 -7.368 1.00 97.81 102 GLU A O 1
ATOM 841 N N . TRP A 1 103 ? 3.037 5.181 -8.756 1.00 97.75 103 TRP A N 1
ATOM 842 C CA . TRP A 1 103 ? 3.406 6.157 -7.725 1.00 97.75 103 TRP A CA 1
ATOM 843 C C . TRP A 1 103 ? 2.657 7.468 -7.933 1.00 97.75 103 TRP A C 1
A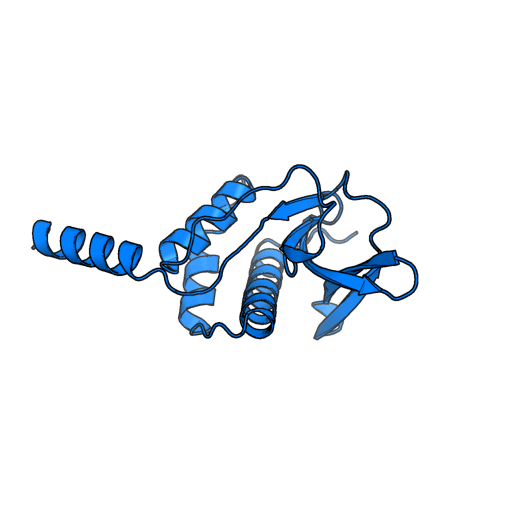TOM 845 O O . TRP A 1 103 ? 2.609 7.987 -9.049 1.00 97.75 103 TRP A O 1
ATOM 855 N N . PHE A 1 104 ? 2.092 8.033 -6.869 1.00 97.31 104 PHE A N 1
ATOM 856 C CA . PHE A 1 104 ? 1.404 9.316 -6.967 1.00 97.31 104 PHE A CA 1
ATOM 857 C C . PHE A 1 104 ? 2.403 10.479 -6.903 1.00 97.31 104 PHE A C 1
ATOM 859 O O . PHE A 1 104 ? 3.145 10.620 -5.934 1.00 97.31 104 PHE A O 1
ATOM 866 N N . SER A 1 105 ? 2.401 11.334 -7.925 1.00 94.31 105 SER A N 1
ATOM 867 C CA . SER A 1 105 ? 3.166 12.580 -7.955 1.00 94.31 105 SER A CA 1
ATOM 868 C C . SER A 1 105 ? 2.281 13.730 -7.485 1.00 94.31 105 SER A C 1
ATOM 870 O O . SER A 1 105 ? 1.331 14.092 -8.179 1.00 94.31 105 SER A O 1
ATOM 872 N N . ILE A 1 106 ? 2.614 14.327 -6.334 1.00 91.38 106 ILE A N 1
ATOM 873 C CA . ILE A 1 106 ? 1.928 15.528 -5.825 1.00 91.38 106 ILE A CA 1
ATOM 874 C C . ILE A 1 106 ? 2.107 16.691 -6.807 1.00 91.38 106 ILE A C 1
ATOM 876 O O . ILE A 1 106 ? 1.127 17.321 -7.191 1.00 91.38 106 ILE A O 1
ATOM 880 N N . GLU A 1 107 ? 3.338 16.925 -7.275 1.00 90.88 107 GLU A N 1
ATOM 881 C CA . GLU A 1 107 ? 3.674 18.025 -8.193 1.00 90.88 107 GLU A CA 1
ATOM 882 C C . GLU A 1 107 ? 2.839 18.004 -9.477 1.00 90.88 107 GLU A C 1
ATOM 884 O O . GLU A 1 107 ? 2.382 19.040 -9.955 1.00 90.88 107 GLU A O 1
ATOM 889 N N . ARG A 1 108 ? 2.640 16.810 -10.044 1.00 92.62 108 ARG A N 1
ATOM 890 C CA . ARG A 1 108 ? 1.895 16.618 -11.295 1.00 92.62 108 ARG A CA 1
ATOM 891 C C . ARG A 1 108 ? 0.430 16.258 -11.066 1.00 92.62 108 ARG A C 1
ATOM 893 O O . ARG A 1 108 ? -0.305 16.117 -12.040 1.00 92.62 108 ARG A O 1
ATOM 900 N N . ASN A 1 109 ? 0.028 16.065 -9.809 1.00 93.19 109 ASN A N 1
ATOM 901 C CA . ASN A 1 109 ? -1.278 15.556 -9.398 1.00 93.19 109 ASN A CA 1
ATOM 902 C C . ASN A 1 109 ? -1.734 14.342 -10.237 1.00 93.19 109 ASN A C 1
ATOM 904 O O . ASN A 1 109 ? -2.863 14.286 -10.727 1.00 93.19 109 ASN A O 1
ATOM 908 N N . THR A 1 110 ? -0.825 13.392 -10.476 1.00 96.25 110 THR A N 1
ATOM 909 C CA . THR A 1 110 ? -1.065 12.246 -11.366 1.00 96.25 110 THR A CA 1
ATOM 910 C C . THR A 1 110 ? -0.292 11.008 -10.927 1.00 96.25 110 THR A C 1
ATOM 912 O O . THR A 1 110 ? 0.662 11.093 -10.154 1.00 96.25 110 THR A O 1
ATOM 915 N N . TRP A 1 111 ? -0.696 9.852 -11.447 1.00 97.44 111 TRP A N 1
ATOM 916 C CA . TRP A 1 111 ? -0.001 8.584 -11.252 1.00 97.44 111 TRP A CA 1
ATOM 917 C C . TRP A 1 111 ? 1.089 8.402 -12.305 1.00 97.44 111 TRP A C 1
ATOM 919 O O . TRP A 1 111 ? 0.862 8.625 -13.494 1.00 97.44 111 TRP A O 1
ATOM 929 N N . LEU A 1 112 ? 2.267 7.982 -11.858 1.00 97.06 112 LEU A N 1
ATOM 930 C CA . LEU A 1 112 ? 3.403 7.642 -12.702 1.00 97.06 112 LEU A CA 1
ATOM 931 C C . LEU A 1 112 ? 3.633 6.135 -12.640 1.00 97.06 112 LEU A C 1
ATOM 933 O O . LEU A 1 112 ? 3.736 5.572 -11.549 1.00 97.06 112 LEU A O 1
ATOM 937 N N . GLU A 1 113 ? 3.719 5.499 -13.805 1.00 96.88 113 GLU A N 1
ATOM 938 C CA . GLU A 1 113 ? 4.115 4.097 -13.910 1.00 96.88 113 GLU A CA 1
ATOM 939 C C . GLU A 1 113 ? 5.639 3.985 -13.989 1.00 96.88 113 GLU A C 1
ATOM 941 O O . GLU A 1 113 ? 6.289 4.709 -14.746 1.00 96.88 113 GLU A O 1
ATOM 946 N N . VAL A 1 114 ? 6.204 3.079 -13.194 1.00 96.56 114 VAL A N 1
ATOM 947 C CA . VAL A 1 114 ? 7.649 2.856 -13.087 1.00 96.56 114 VAL A CA 1
ATOM 948 C C . VAL A 1 114 ? 7.927 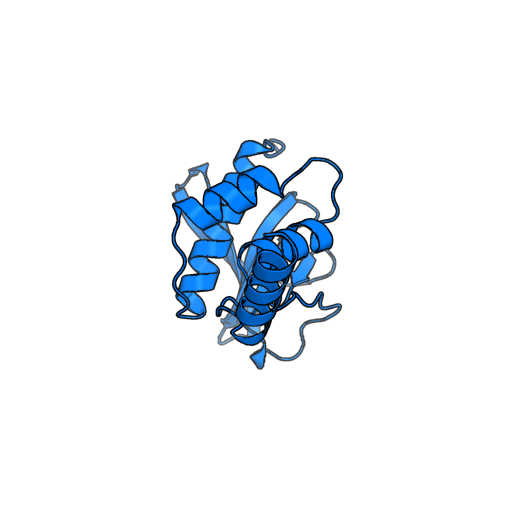1.357 -13.102 1.00 96.56 114 VAL A C 1
ATOM 950 O O . VAL A 1 114 ? 7.241 0.579 -12.433 1.00 96.56 114 VAL A O 1
ATOM 953 N N . VAL A 1 115 ? 8.938 0.951 -13.868 1.00 96.62 115 VAL A N 1
ATOM 954 C CA . VAL A 1 115 ? 9.450 -0.423 -13.856 1.00 96.62 115 VAL A CA 1
ATOM 955 C C . VAL A 1 115 ? 10.300 -0.620 -12.603 1.00 96.62 115 VAL A C 1
ATOM 957 O O . VAL A 1 115 ? 11.194 0.180 -12.344 1.00 96.62 115 VAL A O 1
ATOM 960 N N . ILE A 1 116 ? 10.026 -1.680 -11.844 1.00 94.00 116 ILE A N 1
ATOM 961 C CA . ILE A 1 116 ? 10.878 -2.117 -10.736 1.00 94.00 116 ILE A CA 1
ATOM 962 C C . ILE A 1 116 ? 11.789 -3.223 -11.256 1.00 94.00 116 ILE A C 1
ATOM 964 O O . ILE A 1 116 ? 11.319 -4.285 -11.664 1.00 94.00 116 ILE A O 1
ATOM 968 N N . GLU A 1 117 ? 13.090 -2.952 -11.262 1.00 88.81 117 GLU A N 1
ATOM 969 C CA . GLU A 1 117 ? 14.110 -3.928 -11.660 1.00 88.81 117 GLU A CA 1
ATOM 970 C C . GLU A 1 117 ? 14.520 -4.830 -10.488 1.00 88.81 117 GLU A C 1
ATOM 972 O O . GLU A 1 117 ? 14.805 -6.007 -10.689 1.00 88.81 117 GLU A O 1
ATOM 977 N N . ASP A 1 118 ? 14.500 -4.287 -9.268 1.00 89.94 118 ASP A N 1
ATOM 978 C CA . ASP A 1 118 ? 14.889 -4.965 -8.035 1.00 89.94 118 ASP A CA 1
ATOM 979 C C . ASP A 1 118 ? 14.039 -4.473 -6.853 1.00 89.94 118 ASP A C 1
ATOM 981 O O . ASP A 1 118 ? 13.627 -3.314 -6.800 1.00 89.94 118 ASP A O 1
ATOM 985 N N . PHE A 1 119 ? 13.780 -5.366 -5.902 1.00 92.81 119 PHE A N 1
ATOM 986 C CA . PHE A 1 119 ? 12.956 -5.126 -4.723 1.00 92.81 119 PHE A CA 1
ATOM 987 C C . PHE A 1 119 ? 13.759 -4.810 -3.451 1.00 92.81 119 PHE A C 1
ATOM 989 O O . PHE A 1 119 ? 13.144 -4.524 -2.428 1.00 92.81 119 PHE A O 1
ATOM 996 N N . ASN A 1 120 ? 15.097 -4.832 -3.486 1.00 92.56 120 ASN A N 1
ATOM 997 C CA . ASN A 1 120 ? 15.943 -4.667 -2.292 1.00 92.56 120 ASN A CA 1
ATOM 998 C C . ASN A 1 120 ? 15.691 -3.373 -1.495 1.00 92.56 120 ASN A C 1
ATOM 1000 O O . ASN A 1 120 ? 15.808 -3.378 -0.270 1.00 92.56 120 ASN A O 1
ATOM 1004 N N . ASP A 1 121 ? 15.302 -2.288 -2.165 1.00 93.81 121 ASP A N 1
ATOM 1005 C CA . ASP A 1 121 ? 15.016 -0.999 -1.527 1.00 93.81 121 ASP A CA 1
ATOM 1006 C C . ASP A 1 121 ? 13.544 -0.828 -1.122 1.00 93.81 121 ASP A C 1
ATOM 1008 O O . ASP A 1 121 ? 13.142 0.252 -0.684 1.00 93.81 121 ASP A O 1
ATOM 1012 N N . TYR A 1 122 ? 12.724 -1.875 -1.232 1.00 96.19 122 TYR A N 1
ATOM 1013 C CA . TYR A 1 122 ? 11.287 -1.783 -1.006 1.00 96.19 122 TYR A CA 1
ATOM 1014 C C . TYR A 1 122 ? 10.820 -2.654 0.157 1.00 96.19 122 TYR A C 1
ATOM 1016 O O . TYR A 1 122 ? 11.130 -3.839 0.243 1.00 96.19 122 TYR A O 1
ATOM 1024 N N . GLU A 1 123 ? 9.983 -2.082 1.021 1.00 97.44 123 GLU A N 1
ATOM 1025 C CA . GLU A 1 123 ? 9.115 -2.884 1.885 1.00 97.44 123 GLU A CA 1
ATOM 1026 C C . GLU A 1 123 ? 7.820 -3.197 1.135 1.00 97.44 123 GLU A C 1
ATOM 1028 O O . GLU A 1 123 ? 7.242 -2.322 0.482 1.00 97.44 123 GLU A O 1
ATOM 1033 N N . ILE A 1 124 ? 7.353 -4.443 1.219 1.00 97.56 124 ILE A N 1
ATOM 1034 C CA . ILE A 1 124 ? 6.238 -4.936 0.406 1.00 97.56 124 ILE A CA 1
ATOM 1035 C C . ILE A 1 124 ? 5.160 -5.524 1.308 1.00 97.56 124 ILE A C 1
ATOM 1037 O O . ILE A 1 124 ? 5.417 -6.397 2.137 1.00 97.56 124 ILE A O 1
ATOM 1041 N N . PHE A 1 125 ? 3.919 -5.084 1.104 1.00 97.75 125 PHE A N 1
ATOM 1042 C CA . PHE A 1 125 ? 2.779 -5.466 1.923 1.00 97.75 125 PHE A CA 1
ATOM 1043 C C . PHE A 1 125 ? 1.616 -5.986 1.075 1.00 97.75 125 PHE A C 1
ATOM 1045 O O . PHE A 1 125 ? 1.081 -5.306 0.197 1.00 97.75 125 PHE A O 1
ATOM 1052 N N . SER A 1 126 ? 1.151 -7.188 1.405 1.00 95.88 126 SER A N 1
ATOM 1053 C CA . SER A 1 126 ? -0.112 -7.733 0.914 1.00 95.88 126 SER A CA 1
ATOM 1054 C C . SER A 1 126 ? -1.268 -7.243 1.778 1.00 95.88 126 SER A C 1
ATOM 1056 O O . SER A 1 126 ? -1.316 -7.515 2.982 1.00 95.88 126 SER A O 1
ATOM 1058 N N . LEU A 1 127 ? -2.255 -6.618 1.132 1.00 94.00 127 LEU A N 1
ATOM 1059 C CA . LEU A 1 127 ? -3.457 -6.070 1.759 1.00 94.00 127 LEU A CA 1
ATOM 1060 C C . LEU A 1 127 ? -4.724 -6.664 1.152 1.00 94.00 127 LEU A C 1
ATOM 1062 O O . LEU A 1 127 ? -4.823 -6.826 -0.061 1.00 94.00 127 LEU A O 1
ATOM 1066 N N . LYS A 1 128 ? -5.730 -6.922 1.993 1.00 92.88 128 LYS A N 1
ATOM 1067 C CA . LYS A 1 128 ? -7.099 -7.217 1.550 1.00 92.88 128 LYS A CA 1
ATOM 1068 C C . LYS A 1 128 ? -8.042 -6.179 2.129 1.00 92.88 128 LYS A C 1
ATOM 1070 O O . LYS A 1 128 ? -8.500 -6.306 3.263 1.00 92.88 128 LYS A O 1
ATOM 1075 N N . LEU A 1 129 ? -8.367 -5.187 1.313 1.00 90.31 129 LEU A N 1
ATOM 1076 C CA . LEU A 1 129 ? -9.132 -4.000 1.683 1.00 90.31 129 LEU A CA 1
ATOM 1077 C C . LEU A 1 129 ? -10.652 -4.221 1.776 1.00 90.31 129 LEU A C 1
ATOM 1079 O O . LEU A 1 129 ? -11.441 -3.281 1.774 1.00 90.31 129 LEU A O 1
ATOM 1083 N N . LYS A 1 130 ? -11.082 -5.473 1.920 1.00 89.38 130 LYS A N 1
ATOM 1084 C CA . LYS A 1 130 ? -12.472 -5.824 2.198 1.00 89.38 130 LYS A CA 1
ATOM 1085 C C . LYS A 1 130 ? -12.687 -5.882 3.709 1.00 89.38 130 LYS A C 1
ATOM 1087 O O . LYS A 1 130 ? -11.927 -6.570 4.401 1.00 89.38 130 LYS A O 1
ATOM 1092 N N . LYS A 1 131 ? -13.752 -5.224 4.189 1.00 85.38 131 LYS A N 1
ATOM 1093 C CA . LYS A 1 131 ? -14.209 -5.307 5.586 1.00 85.38 131 LYS A CA 1
ATOM 1094 C C . LYS A 1 131 ? -14.277 -6.772 6.028 1.00 85.38 131 LYS A C 1
ATOM 1096 O O . LYS A 1 131 ? -14.809 -7.633 5.319 1.00 85.38 131 LYS A O 1
ATOM 1101 N N . ASN A 1 132 ? -13.709 -7.046 7.193 1.00 83.88 132 ASN A N 1
ATOM 1102 C CA . ASN A 1 132 ? -13.672 -8.370 7.783 1.00 83.88 132 ASN A CA 1
ATOM 1103 C C . ASN A 1 132 ? -14.852 -8.518 8.752 1.00 83.88 132 ASN A C 1
ATOM 1105 O O . ASN A 1 132 ? -14.838 -7.961 9.847 1.00 83.88 132 ASN A O 1
ATOM 1109 N N . LEU A 1 133 ? -15.873 -9.283 8.352 1.00 80.75 133 LEU A N 1
ATOM 1110 C CA . LEU A 1 133 ? -17.086 -9.487 9.154 1.00 80.75 133 LEU A CA 1
ATOM 1111 C C . LEU A 1 133 ? -16.782 -10.045 10.551 1.00 80.75 133 LEU A C 1
ATOM 1113 O O . LEU A 1 133 ? -17.401 -9.617 11.517 1.00 80.75 133 LEU A O 1
ATOM 1117 N N . MET A 1 134 ? -15.795 -10.938 10.680 1.00 77.81 134 MET A N 1
ATOM 1118 C CA . MET A 1 134 ? -15.388 -11.457 11.992 1.00 77.81 134 MET A CA 1
ATOM 1119 C C . MET A 1 134 ? -14.822 -10.350 12.882 1.00 77.81 134 MET A C 1
ATOM 1121 O O . MET A 1 134 ? -15.119 -10.299 14.069 1.00 77.81 134 MET A O 1
ATOM 1125 N N . GLN A 1 135 ? -14.035 -9.439 12.312 1.00 80.62 135 GLN A N 1
ATOM 1126 C CA . GLN A 1 135 ? -13.456 -8.322 13.056 1.00 80.62 135 GLN A CA 1
ATOM 1127 C C . GLN A 1 135 ? -14.523 -7.316 13.493 1.00 80.62 135 GLN A C 1
ATOM 1129 O O . GLN A 1 135 ? -14.481 -6.843 14.622 1.00 80.62 135 GLN A O 1
ATOM 1134 N N . ILE A 1 136 ? -15.525 -7.068 12.646 1.00 82.81 136 ILE A N 1
ATOM 1135 C CA . ILE A 1 136 ? -16.698 -6.260 13.006 1.00 82.81 136 ILE A CA 1
ATOM 1136 C C . ILE A 1 136 ? -17.440 -6.881 14.199 1.00 82.81 136 ILE A C 1
ATOM 1138 O O . ILE A 1 136 ? -17.767 -6.178 15.151 1.00 82.81 136 ILE A O 1
ATOM 1142 N N . VAL A 1 137 ? -17.670 -8.198 14.177 1.00 84.19 137 VAL A N 1
ATOM 1143 C CA . VAL A 1 137 ? -18.332 -8.916 15.280 1.00 84.19 137 VAL A CA 1
ATOM 1144 C C . VAL A 1 137 ? -17.524 -8.812 16.577 1.00 84.19 137 VAL A C 1
ATOM 1146 O O . VAL A 1 137 ? -18.097 -8.563 17.635 1.00 84.19 137 VAL A O 1
ATOM 1149 N N . VAL A 1 138 ? -16.198 -8.956 16.506 1.00 83.69 138 VAL A N 1
ATOM 1150 C CA . VAL A 1 138 ? -15.314 -8.811 17.674 1.00 83.69 138 VAL A CA 1
ATOM 1151 C C . VAL A 1 138 ? -15.418 -7.412 18.285 1.00 83.69 138 VAL A C 1
ATOM 1153 O O . VAL A 1 138 ? -15.577 -7.300 19.499 1.00 83.69 138 VAL A O 1
ATOM 1156 N N . GLU A 1 139 ? -15.361 -6.354 17.475 1.00 84.56 139 GLU A N 1
ATOM 1157 C CA . GLU A 1 139 ? -15.482 -4.979 17.980 1.00 84.56 139 GLU A CA 1
ATOM 1158 C C . GLU A 1 139 ? -16.876 -4.689 18.560 1.00 84.56 139 GLU A C 1
ATOM 1160 O O . GLU A 1 139 ? -16.986 -4.051 19.607 1.00 84.56 139 GLU A O 1
ATOM 1165 N N . PHE A 1 140 ? -17.940 -5.239 17.969 1.00 84.50 140 PHE A N 1
ATOM 1166 C CA . PHE A 1 140 ? -19.295 -5.135 18.521 1.00 84.50 140 PHE A CA 1
ATOM 1167 C C . PHE A 1 140 ? -19.413 -5.764 19.921 1.00 84.50 140 PHE A C 1
ATOM 1169 O O . PHE A 1 140 ? -19.953 -5.147 20.838 1.00 84.50 140 PHE A O 1
ATOM 1176 N N . PHE A 1 141 ? -18.861 -6.966 20.126 1.00 88.31 141 PHE A N 1
ATOM 1177 C CA . PHE A 1 141 ? -18.861 -7.598 21.450 1.00 88.31 141 PHE A CA 1
ATOM 1178 C C . PHE A 1 141 ? -18.000 -6.846 22.467 1.00 88.31 141 PHE A C 1
ATOM 1180 O O . PHE A 1 141 ? -18.354 -6.802 23.645 1.00 88.31 141 PHE A O 1
ATOM 1187 N N . LYS A 1 142 ? -16.881 -6.242 22.050 1.00 86.75 142 LYS A N 1
ATOM 1188 C CA . LYS A 1 142 ? -16.087 -5.388 22.946 1.00 86.75 142 LYS A CA 1
ATOM 1189 C C . LYS A 1 142 ? -16.897 -4.195 23.439 1.00 86.75 142 LYS A C 1
ATOM 1191 O O . LYS A 1 142 ? -16.861 -3.916 24.632 1.00 86.75 142 LYS A O 1
ATOM 1196 N N . TRP A 1 143 ? -17.638 -3.539 22.548 1.00 84.94 143 TRP A N 1
ATOM 1197 C CA . TRP A 1 143 ? -18.500 -2.411 22.898 1.00 84.94 143 TRP A CA 1
ATOM 1198 C C . TRP A 1 143 ? -19.606 -2.805 23.890 1.00 84.94 143 TRP A C 1
ATOM 1200 O O . TRP A 1 143 ? -19.797 -2.124 24.897 1.00 84.94 143 TRP A O 1
ATOM 1210 N N . LEU A 1 144 ? -20.269 -3.949 23.669 1.00 86.06 144 LEU A N 1
ATOM 1211 C CA . LEU A 1 144 ? -21.299 -4.462 24.584 1.00 86.06 144 LEU A CA 1
ATOM 1212 C C . LEU A 1 144 ? -20.775 -4.733 25.999 1.00 86.06 144 LEU A C 1
ATOM 1214 O O . LEU A 1 144 ? -21.500 -4.526 26.959 1.00 86.06 144 LEU A O 1
ATOM 1218 N N . ASN A 1 145 ? -19.532 -5.195 26.133 1.00 84.56 145 ASN A N 1
ATOM 1219 C CA . ASN A 1 145 ? -18.938 -5.516 27.436 1.00 84.56 145 ASN A CA 1
ATOM 1220 C C . ASN A 1 145 ? -18.340 -4.295 28.162 1.00 84.56 145 ASN A C 1
ATOM 1222 O O . ASN A 1 145 ? -17.783 -4.447 29.247 1.00 84.56 145 ASN A O 1
ATOM 1226 N N . GLN A 1 146 ? -18.399 -3.110 27.551 1.00 78.69 146 GLN A N 1
ATOM 1227 C CA . GLN A 1 146 ? -17.942 -1.841 28.131 1.00 78.69 146 GLN A CA 1
ATOM 1228 C C . GLN A 1 146 ? -19.105 -0.886 28.457 1.00 78.69 146 GLN A C 1
ATOM 1230 O O . GLN A 1 146 ? -18.853 0.191 28.996 1.00 78.69 146 GLN A O 1
ATOM 1235 N N . SER A 1 147 ? -20.343 -1.271 28.120 1.00 60.22 147 SER A N 1
ATOM 1236 C CA . SER A 1 147 ? -21.590 -0.542 28.412 1.00 60.22 147 SER A CA 1
ATOM 1237 C C . SER A 1 147 ? -22.310 -1.159 29.608 1.00 60.22 147 SER A C 1
ATOM 1239 O O . SER A 1 147 ? -22.940 -0.389 30.364 1.00 60.22 147 SER A O 1
#

Radius of gyration: 15.94 Å; chains: 1; bounding box: 38×33×50 Å

Sequence (147 aa):
MIANTNNDVKQILLNTFQRLSQMQRSRFDRAELQQVIEDEVKEGLANFSIVQNICQALLVHKPKELKFVDDPSFLPLLIFDNIEKKWGILKTINSKEQWISEWFSIERNTWLEVVIEDFNDYEIFSLKLKKNLMQIVVEFFKWLNQS

Secondary structure (DSSP, 8-state):
-PPPPHHHHHHHHHHHHHHHHHHTT----HHHHHHHHHHH--TT--HHHHHHHHHHHTTBPPPEEES----GGG-SEEEEETTTTEEEEEEEE-TTS-EEEEEEETTTTEEEEEEES--TTEEEEE---SB-HHHHHHHHHHHHTT-